Protein AF-A0A9Q3D4T9-F1 (afdb_monomer_lite)

Radius of gyration: 22.87 Å; chains: 1; bounding box: 34×69×61 Å

Foldseek 3Di:
DDDDDPPPPDPPPDPPPPPDPPFAFDAFDDKDDDPPDNKIWTFTDTPPPVDDTDIDILVPDVPSVVRVVRHVVVVVVDPPPDPPPPPPPPDPDDPPDDPDD

pLDDT: mean 70.65, std 18.07, range [41.03, 91.94]

Secondary structure (DSSP, 8-state):
-------------PPP--------EEEEEEEEEPTTSS-EEEEEEESSTTSPPEEEEGGGSTTHHHHHHHHHHHHHTS--TT---TTSSS-S-SSS-SS--

Structure (mmCIF, N/CA/C/O backbone):
data_AF-A0A9Q3D4T9-F1
#
_entry.id   AF-A0A9Q3D4T9-F1
#
loop_
_atom_site.group_PDB
_atom_site.id
_atom_site.type_symbol
_atom_site.label_atom_id
_atom_site.label_alt_id
_atom_site.label_comp_id
_atom_site.label_asym_id
_atom_site.label_entity_id
_atom_site.label_seq_id
_atom_site.pdbx_PDB_ins_code
_atom_site.Cartn_x
_atom_site.Cartn_y
_atom_site.Cartn_z
_atom_site.occupancy
_atom_site.B_iso_or_equiv
_atom_site.auth_seq_id
_atom_site.auth_comp_id
_atom_site.auth_asym_id
_atom_site.auth_atom_id
_atom_site.pdbx_PDB_model_num
ATOM 1 N N . MET A 1 1 ? 12.158 49.797 29.638 1.00 42.91 1 MET A N 1
ATOM 2 C CA . MET A 1 1 ? 11.667 50.044 28.271 1.00 42.91 1 MET A CA 1
ATOM 3 C C . MET A 1 1 ? 11.983 48.819 27.444 1.00 42.91 1 MET A C 1
ATOM 5 O O . MET A 1 1 ? 13.113 48.351 27.475 1.00 42.91 1 MET A O 1
ATOM 9 N N . GLU A 1 2 ? 10.943 48.267 26.837 1.00 60.97 2 GLU A N 1
ATOM 10 C CA . GLU A 1 2 ? 10.922 47.046 26.037 1.00 60.97 2 GLU A CA 1
ATOM 11 C C . GLU A 1 2 ? 11.812 47.145 24.791 1.00 60.97 2 GLU A C 1
ATOM 13 O O . GLU A 1 2 ? 11.857 48.193 24.154 1.00 60.97 2 GLU A O 1
ATOM 18 N N . LEU A 1 3 ? 12.430 46.033 24.385 1.00 59.94 3 LEU A N 1
ATOM 19 C CA . LEU A 1 3 ? 12.757 45.789 22.979 1.00 59.94 3 LEU A CA 1
ATOM 20 C C . LEU A 1 3 ? 12.305 44.374 22.623 1.00 59.94 3 LEU A C 1
ATOM 22 O O . LEU A 1 3 ? 12.897 43.373 23.020 1.00 59.94 3 LEU A O 1
ATOM 26 N N . LEU A 1 4 ? 11.166 44.336 21.937 1.00 61.62 4 LEU A N 1
ATOM 27 C CA . LEU A 1 4 ? 10.453 43.144 21.516 1.00 61.62 4 LEU A CA 1
ATOM 28 C C . LEU A 1 4 ? 11.227 42.380 20.436 1.00 61.62 4 LEU A C 1
ATOM 30 O O . LEU A 1 4 ? 11.865 42.947 19.550 1.00 61.62 4 LEU A O 1
ATOM 34 N N . ALA A 1 5 ? 11.124 41.061 20.546 1.00 59.03 5 ALA A N 1
ATOM 35 C CA . ALA A 1 5 ? 11.771 40.046 19.736 1.00 59.03 5 ALA A CA 1
ATOM 36 C C . ALA A 1 5 ? 11.522 40.188 18.223 1.00 59.03 5 ALA A C 1
ATOM 38 O O . ALA A 1 5 ? 10.388 40.070 17.753 1.00 59.03 5 ALA A O 1
ATOM 39 N N . LEU A 1 6 ? 12.597 40.273 17.433 1.00 60.16 6 LEU A N 1
ATOM 40 C CA . LEU A 1 6 ? 12.553 39.906 16.017 1.00 60.16 6 LEU A CA 1
ATOM 41 C C . LEU A 1 6 ? 12.629 38.381 15.887 1.00 60.16 6 LEU A C 1
ATOM 43 O O . LEU A 1 6 ? 13.691 37.778 15.740 1.00 60.16 6 LEU A O 1
ATOM 47 N N . ARG A 1 7 ? 11.456 37.747 15.947 1.00 63.44 7 ARG A N 1
ATOM 48 C CA . ARG A 1 7 ? 11.252 36.369 15.495 1.00 63.44 7 ARG A CA 1
ATOM 49 C C . ARG A 1 7 ? 11.394 36.349 13.974 1.00 63.44 7 ARG A C 1
ATOM 51 O O . ARG A 1 7 ? 10.421 36.569 13.254 1.00 63.44 7 ARG A O 1
ATOM 58 N N . ASN A 1 8 ? 12.607 36.096 13.493 1.00 63.56 8 ASN A N 1
ATOM 59 C CA . ASN A 1 8 ? 12.863 35.839 12.081 1.00 63.56 8 ASN A CA 1
ATOM 60 C C . ASN A 1 8 ? 12.008 34.640 11.648 1.00 63.56 8 ASN A C 1
ATOM 62 O O . ASN A 1 8 ? 12.181 33.520 12.128 1.00 63.56 8 ASN A O 1
ATOM 66 N N . LYS A 1 9 ? 11.017 34.905 10.794 1.00 60.56 9 LYS A N 1
ATOM 67 C CA . LYS A 1 9 ? 10.193 33.889 10.143 1.00 60.56 9 LYS A CA 1
ATOM 68 C C . LYS A 1 9 ? 11.068 33.212 9.095 1.00 60.56 9 LYS A C 1
ATOM 70 O O . LYS A 1 9 ? 11.150 33.690 7.969 1.00 60.56 9 LYS A O 1
ATOM 75 N N . THR A 1 10 ? 11.753 32.139 9.475 1.00 62.44 10 THR A N 1
ATOM 76 C CA . THR A 1 10 ? 12.403 31.252 8.510 1.00 62.44 10 THR A CA 1
ATOM 77 C C . THR A 1 10 ? 11.320 30.742 7.556 1.00 62.44 10 THR A C 1
ATOM 79 O O . THR A 1 10 ? 10.320 30.198 8.038 1.00 62.44 10 THR A O 1
ATOM 82 N N . PRO A 1 11 ? 11.449 30.939 6.233 1.00 57.22 11 PRO A N 1
ATOM 83 C CA . PRO A 1 11 ? 10.569 30.283 5.284 1.00 57.22 11 PRO A CA 1
ATOM 84 C C . PRO A 1 11 ? 10.719 28.779 5.501 1.00 57.22 11 PRO A C 1
ATOM 86 O O . PRO A 1 11 ? 11.831 28.256 5.467 1.00 57.22 11 PRO A O 1
ATOM 89 N N . LEU A 1 12 ? 9.614 28.097 5.799 1.00 60.03 12 LEU A N 1
ATOM 90 C CA . LEU A 1 12 ? 9.555 26.642 5.753 1.00 60.03 12 LEU A CA 1
ATOM 91 C C . LEU A 1 12 ? 9.816 26.257 4.298 1.00 60.03 12 LEU A C 1
ATOM 93 O O . LEU A 1 12 ? 8.924 26.360 3.460 1.00 60.03 12 LEU A O 1
ATOM 97 N N . GLU A 1 13 ? 11.063 25.908 3.999 1.00 55.84 13 GLU A N 1
ATOM 98 C CA . GLU A 1 13 ? 11.468 25.330 2.729 1.00 55.84 13 GLU A CA 1
ATOM 99 C C . GLU A 1 13 ? 10.720 24.003 2.608 1.00 55.84 13 GLU A C 1
ATOM 101 O O . GLU A 1 13 ? 11.040 23.010 3.262 1.00 55.84 13 GLU A O 1
ATOM 106 N N . VAL A 1 14 ? 9.603 24.040 1.883 1.00 62.88 14 VAL A N 1
ATOM 107 C CA . VAL A 1 14 ? 8.812 22.852 1.588 1.00 62.88 14 VAL A CA 1
ATOM 108 C C . VAL A 1 14 ? 9.738 21.950 0.776 1.00 62.88 14 VAL A C 1
ATOM 110 O O . VAL A 1 14 ? 10.181 22.388 -0.289 1.00 62.88 14 VAL A O 1
ATOM 113 N N . PRO A 1 15 ? 10.088 20.744 1.263 1.00 67.81 15 PRO A N 1
ATOM 114 C CA . PRO A 1 15 ? 10.945 19.857 0.498 1.00 67.81 15 PRO A CA 1
ATOM 115 C C . PRO A 1 15 ? 10.285 19.612 -0.864 1.00 67.81 15 PRO A C 1
ATOM 117 O O . PRO A 1 15 ? 9.053 19.493 -0.922 1.00 67.81 15 PRO A O 1
ATOM 120 N N . PRO A 1 16 ? 11.073 19.599 -1.953 1.00 59.78 16 PRO A N 1
ATOM 121 C CA . PRO A 1 16 ? 10.543 19.453 -3.298 1.00 59.78 16 PRO A CA 1
ATOM 122 C C . PRO A 1 16 ? 9.619 18.238 -3.346 1.00 59.78 16 PRO A C 1
ATOM 124 O O . PRO A 1 16 ? 9.967 17.166 -2.852 1.00 59.78 16 PRO A O 1
ATOM 127 N N . LEU A 1 17 ? 8.415 18.438 -3.891 1.00 58.69 17 LEU A N 1
ATOM 128 C CA . LEU A 1 17 ? 7.476 17.359 -4.163 1.00 58.69 17 LEU A CA 1
ATOM 129 C C . LEU A 1 17 ? 8.198 16.393 -5.103 1.00 58.69 17 LEU A C 1
ATOM 131 O O . LEU A 1 17 ? 8.363 16.702 -6.281 1.00 58.69 17 LEU A O 1
ATOM 135 N N . ASP A 1 18 ? 8.684 15.278 -4.556 1.00 53.53 18 ASP A N 1
ATOM 136 C CA . ASP A 1 18 ? 9.323 14.211 -5.317 1.00 53.53 18 ASP A CA 1
ATOM 137 C C . ASP A 1 18 ? 8.428 13.901 -6.516 1.00 53.53 18 ASP A C 1
ATOM 139 O O . ASP A 1 18 ? 7.278 13.467 -6.358 1.00 53.53 18 ASP A O 1
ATOM 143 N N . HIS A 1 19 ? 8.936 14.202 -7.712 1.00 50.47 19 HIS A N 1
ATOM 144 C CA . HIS A 1 19 ? 8.321 13.804 -8.961 1.0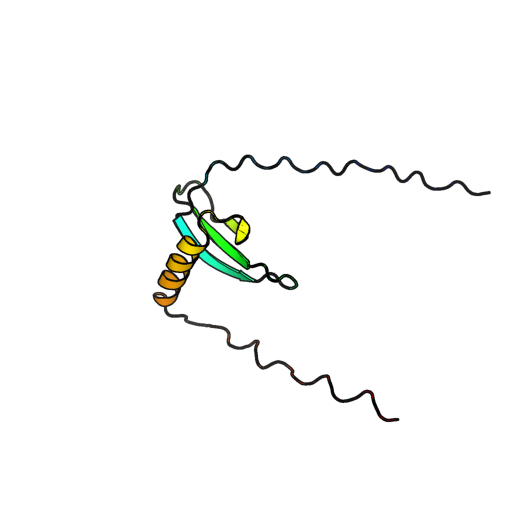0 50.47 19 HIS A CA 1
ATOM 145 C C . HIS A 1 19 ? 8.258 12.282 -8.923 1.00 50.47 19 HIS A C 1
ATOM 147 O O . HIS A 1 19 ? 9.251 11.604 -9.172 1.00 50.47 19 HIS A O 1
ATOM 153 N N . SER A 1 20 ? 7.101 11.756 -8.515 1.00 56.22 20 SER A N 1
ATOM 154 C CA . SER A 1 20 ? 6.842 10.327 -8.512 1.00 56.22 20 SER A CA 1
ATOM 155 C C . SER A 1 20 ? 6.939 9.868 -9.951 1.00 56.22 20 SER A C 1
ATOM 157 O O . SER A 1 20 ? 5.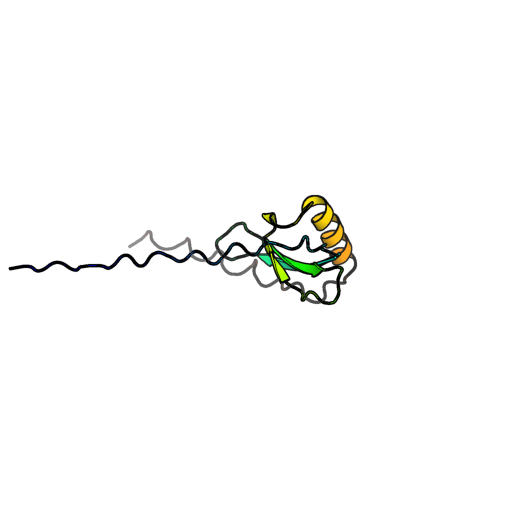988 9.994 -10.718 1.00 56.22 20 SER A O 1
ATOM 159 N N . GLU A 1 21 ? 8.100 9.325 -10.308 1.00 60.31 21 GLU A N 1
ATOM 160 C CA . GLU A 1 21 ? 8.173 8.269 -11.302 1.00 60.31 21 GLU A CA 1
ATOM 161 C C . GLU A 1 21 ? 6.975 7.352 -11.045 1.00 60.31 21 GLU A C 1
ATOM 163 O O . GLU A 1 21 ? 6.691 7.015 -9.891 1.00 60.31 21 GLU A O 1
ATOM 168 N N . GLU A 1 22 ? 6.210 7.036 -12.083 1.00 66.44 22 GLU A N 1
ATOM 169 C CA . GLU A 1 22 ? 4.975 6.269 -11.961 1.00 66.44 22 GLU A CA 1
ATOM 170 C C . GLU A 1 22 ? 5.327 4.827 -11.555 1.00 66.44 22 GLU A C 1
ATOM 172 O O . GLU A 1 22 ? 5.488 3.924 -12.374 1.00 66.44 22 GLU A O 1
ATOM 177 N N . LYS A 1 23 ? 5.577 4.624 -10.258 1.00 75.12 23 LYS A N 1
ATOM 178 C CA . LYS A 1 23 ? 6.046 3.356 -9.713 1.00 75.12 23 LYS A CA 1
ATOM 179 C C . LYS A 1 23 ? 4.869 2.391 -9.675 1.00 75.12 23 LYS A C 1
ATOM 181 O O . LYS A 1 23 ? 3.979 2.496 -8.830 1.00 75.12 23 LYS A O 1
ATOM 186 N N . GLU A 1 24 ? 4.883 1.407 -10.567 1.00 84.31 24 GLU A N 1
ATOM 187 C CA . GLU A 1 24 ? 3.865 0.358 -10.584 1.00 84.31 24 GLU A CA 1
ATOM 188 C C . GLU A 1 24 ? 3.950 -0.511 -9.316 1.00 84.31 24 GLU A C 1
ATOM 190 O O . GLU A 1 24 ? 4.908 -1.266 -9.098 1.00 84.31 24 GLU A O 1
ATOM 195 N N . VAL A 1 25 ? 2.911 -0.435 -8.482 1.00 86.81 25 VAL A N 1
ATOM 196 C CA . VAL A 1 25 ? 2.754 -1.293 -7.303 1.00 86.81 25 VAL A CA 1
ATOM 197 C C . VAL A 1 25 ? 2.417 -2.717 -7.745 1.00 86.81 25 VAL A C 1
ATOM 199 O O . VAL A 1 25 ? 1.410 -2.961 -8.409 1.00 86.81 25 VAL A O 1
ATOM 202 N N . LEU A 1 26 ? 3.237 -3.683 -7.327 1.00 88.19 26 LEU A N 1
ATOM 203 C CA . LEU A 1 26 ? 3.009 -5.103 -7.584 1.00 88.19 26 LEU A CA 1
ATOM 204 C C . LEU A 1 26 ? 2.019 -5.690 -6.574 1.00 88.19 26 LEU A C 1
ATOM 206 O O . LEU A 1 26 ? 1.005 -6.271 -6.963 1.00 88.19 26 LEU A O 1
ATOM 210 N N . LYS A 1 27 ? 2.322 -5.554 -5.275 1.00 89.12 27 LYS A N 1
ATOM 211 C CA . LYS A 1 27 ? 1.496 -6.101 -4.187 1.00 89.12 27 LYS A CA 1
ATOM 212 C C . LYS A 1 27 ? 1.708 -5.386 -2.857 1.00 89.12 27 LYS A C 1
ATOM 214 O O . LYS A 1 27 ? 2.770 -4.824 -2.603 1.00 89.12 27 LYS A O 1
ATOM 219 N N . GLY A 1 28 ? 0.701 -5.465 -1.991 1.00 89.31 28 GLY A N 1
ATOM 220 C CA . GLY A 1 28 ? 0.813 -5.079 -0.586 1.00 89.31 28 GLY A CA 1
ATOM 221 C C . GLY A 1 28 ? 1.377 -6.228 0.245 1.00 89.31 28 GLY A C 1
ATOM 222 O O . GLY A 1 28 ? 0.972 -7.375 0.077 1.00 89.31 28 GLY A O 1
ATOM 223 N N . VAL A 1 29 ? 2.310 -5.926 1.140 1.00 88.81 29 VAL A N 1
ATOM 224 C CA . VAL A 1 29 ? 2.974 -6.908 2.008 1.00 88.81 29 VAL A CA 1
ATOM 225 C C . VAL A 1 29 ? 2.423 -6.834 3.430 1.00 88.81 29 VAL A C 1
ATOM 227 O O . VAL A 1 29 ? 2.133 -7.861 4.038 1.00 88.81 29 VAL A O 1
ATOM 230 N N . LYS A 1 30 ? 2.266 -5.622 3.971 1.00 89.50 30 LYS A N 1
ATOM 231 C CA . LYS A 1 30 ? 1.776 -5.382 5.336 1.00 89.50 30 LYS A CA 1
ATOM 232 C C . LYS A 1 30 ? 0.813 -4.205 5.359 1.00 89.50 30 LYS A C 1
ATOM 234 O O . LYS A 1 30 ? 0.896 -3.322 4.513 1.00 89.50 30 LYS A O 1
ATOM 239 N N . GLU A 1 31 ? -0.058 -4.181 6.359 1.00 90.00 31 GLU A N 1
ATOM 240 C CA . GLU A 1 31 ? -0.865 -3.012 6.708 1.00 90.00 31 GLU A CA 1
ATOM 241 C C . GLU A 1 31 ? -0.502 -2.544 8.118 1.00 90.00 31 GLU A C 1
ATOM 243 O O . GLU A 1 31 ? -0.158 -3.359 8.980 1.00 90.00 31 GLU A O 1
ATOM 248 N N . ARG A 1 32 ? -0.608 -1.241 8.369 1.00 87.62 32 ARG A N 1
ATOM 249 C CA . ARG A 1 32 ? -0.595 -0.681 9.721 1.00 87.62 32 ARG A CA 1
ATOM 250 C C . ARG A 1 32 ? -1.583 0.470 9.833 1.00 87.62 32 ARG A C 1
ATOM 252 O O . ARG A 1 32 ? -1.868 1.164 8.860 1.00 87.62 32 ARG A O 1
ATOM 259 N N . ARG A 1 33 ? -2.109 0.663 11.040 1.00 87.75 33 ARG A N 1
ATOM 260 C CA . ARG A 1 33 ? -2.980 1.793 11.380 1.00 87.75 33 ARG A CA 1
ATOM 261 C C . ARG A 1 33 ? -2.167 2.827 12.137 1.00 87.75 33 ARG A C 1
ATOM 263 O O . ARG A 1 33 ? -1.454 2.467 13.077 1.00 87.75 33 ARG A O 1
ATOM 270 N N . LEU A 1 34 ? -2.274 4.086 11.734 1.00 84.12 34 LEU A N 1
ATOM 271 C CA . LEU A 1 34 ? -1.639 5.180 12.456 1.00 84.12 34 LEU A CA 1
ATOM 272 C C . LEU A 1 34 ? -2.466 5.492 13.710 1.00 84.12 34 LEU A C 1
ATOM 274 O O . LEU A 1 34 ? -3.689 5.593 13.658 1.00 84.12 34 LEU A O 1
ATOM 278 N N . ARG A 1 35 ? -1.818 5.596 14.876 1.00 80.25 35 ARG A N 1
ATOM 279 C CA . ARG A 1 35 ? -2.522 5.947 16.119 1.00 80.25 35 ARG A CA 1
ATOM 280 C C . ARG A 1 35 ? -2.931 7.419 16.056 1.00 80.25 35 ARG A C 1
ATOM 282 O O . ARG A 1 35 ? -2.084 8.272 15.822 1.00 80.25 35 ARG A O 1
ATOM 289 N N . GLY A 1 36 ? -4.211 7.706 16.287 1.00 77.88 36 GLY A N 1
ATOM 290 C CA . GLY A 1 36 ? -4.734 9.078 16.329 1.00 77.88 36 GLY A CA 1
ATOM 291 C C . GLY A 1 36 ? -5.239 9.632 14.994 1.00 77.88 36 GLY A C 1
ATOM 292 O O . GLY A 1 36 ? -5.720 10.759 14.965 1.00 77.88 36 GLY A O 1
ATOM 293 N N . LYS A 1 37 ? -5.187 8.849 13.910 1.00 73.88 37 LYS A N 1
ATOM 294 C CA . LYS A 1 37 ? -5.841 9.168 12.637 1.00 73.88 37 LYS A CA 1
ATOM 295 C C . LYS A 1 37 ? -6.571 7.936 12.114 1.00 73.88 37 LYS A C 1
ATOM 297 O O . LYS A 1 37 ? -6.061 6.828 12.257 1.00 73.88 37 LYS A O 1
ATOM 302 N N . ASP A 1 38 ? -7.723 8.110 11.466 1.00 80.00 38 ASP A N 1
ATOM 303 C CA . ASP A 1 38 ? -8.383 7.024 10.713 1.00 80.00 38 ASP A CA 1
ATOM 304 C C . ASP A 1 38 ? -7.697 6.804 9.350 1.00 80.00 38 ASP A C 1
ATOM 306 O O . ASP A 1 38 ? -8.315 6.669 8.299 1.00 80.00 38 ASP A O 1
ATOM 310 N N . GLU A 1 39 ? -6.366 6.825 9.366 1.00 85.06 39 GLU A N 1
ATOM 311 C CA . GLU A 1 39 ? -5.519 6.646 8.199 1.00 85.06 39 GLU A CA 1
ATOM 312 C C . GLU A 1 39 ? -4.810 5.296 8.304 1.00 85.06 39 GLU A C 1
ATOM 314 O O . GLU A 1 39 ? -4.351 4.853 9.368 1.00 85.06 39 GLU A O 1
ATOM 319 N N . ARG A 1 40 ? -4.730 4.617 7.161 1.00 88.00 40 ARG A N 1
ATOM 320 C CA . ARG A 1 40 ? -4.056 3.328 7.022 1.00 88.00 40 ARG A CA 1
ATOM 321 C C . ARG A 1 40 ? -2.892 3.471 6.067 1.00 88.00 40 ARG A C 1
ATOM 323 O O . ARG A 1 40 ? -3.021 4.084 5.007 1.00 88.00 40 ARG A O 1
ATOM 330 N N . GLU A 1 41 ? -1.791 2.837 6.431 1.00 91.25 41 GLU A N 1
ATOM 331 C CA . GLU A 1 41 ? -0.618 2.713 5.582 1.00 91.25 41 GLU A CA 1
ATOM 332 C C . GLU A 1 41 ? -0.417 1.259 5.178 1.00 91.25 41 GLU A C 1
ATOM 334 O O . GLU A 1 41 ? -0.638 0.330 5.965 1.00 91.25 41 GLU A O 1
ATOM 339 N N . TYR A 1 42 ? 0.045 1.073 3.949 1.00 91.44 42 TYR A N 1
ATOM 340 C CA . TYR A 1 42 ? 0.351 -0.226 3.381 1.00 91.44 42 TYR A CA 1
ATOM 341 C C . TYR A 1 42 ? 1.809 -0.251 2.944 1.00 91.44 42 TYR A C 1
ATOM 343 O O . TYR A 1 42 ? 2.286 0.667 2.280 1.00 91.44 42 TYR A O 1
ATOM 351 N N . LEU A 1 43 ? 2.517 -1.313 3.321 1.00 91.94 43 LEU A N 1
ATOM 352 C CA . LEU A 1 43 ? 3.851 -1.595 2.812 1.00 91.94 43 LEU A CA 1
ATOM 353 C C . LEU A 1 43 ? 3.690 -2.182 1.417 1.00 91.94 43 LEU A C 1
ATOM 355 O O . LEU A 1 43 ? 3.212 -3.312 1.281 1.00 91.94 43 LEU A O 1
ATOM 359 N N . VAL A 1 44 ? 4.058 -1.422 0.397 1.00 91.50 44 VAL A N 1
ATOM 360 C CA . VAL A 1 44 ? 3.972 -1.852 -0.993 1.00 91.50 44 VAL A CA 1
ATOM 361 C C . VAL A 1 44 ? 5.311 -2.352 -1.493 1.00 91.50 44 VAL A C 1
ATOM 363 O O . VAL A 1 44 ? 6.364 -1.801 -1.181 1.00 91.50 44 VAL A O 1
ATOM 366 N N . ARG A 1 45 ? 5.242 -3.403 -2.303 1.00 90.44 45 ARG A N 1
ATOM 367 C CA . ARG A 1 45 ? 6.341 -3.862 -3.137 1.00 90.44 45 ARG A CA 1
ATOM 368 C C . ARG A 1 45 ? 6.054 -3.457 -4.569 1.00 90.44 45 ARG A C 1
ATOM 370 O O . ARG A 1 45 ? 4.969 -3.737 -5.084 1.00 90.44 45 ARG A O 1
ATOM 377 N N . TYR A 1 46 ? 7.025 -2.827 -5.206 1.00 91.00 46 TYR A N 1
ATOM 378 C CA . TYR A 1 46 ? 6.934 -2.417 -6.599 1.00 91.00 46 TYR A CA 1
ATOM 379 C C . TYR A 1 46 ? 7.276 -3.570 -7.545 1.00 91.00 46 TYR A C 1
ATOM 381 O O . TYR A 1 46 ? 7.886 -4.568 -7.154 1.00 91.00 46 TYR A O 1
ATOM 389 N N . LYS A 1 47 ? 6.847 -3.446 -8.801 1.00 87.50 47 LYS A N 1
ATOM 390 C CA . LYS A 1 47 ? 7.119 -4.441 -9.847 1.00 87.50 47 LYS A CA 1
ATOM 391 C C . LYS A 1 47 ? 8.587 -4.445 -10.263 1.00 87.50 47 LYS A C 1
ATOM 393 O O . LYS A 1 47 ? 9.153 -5.512 -10.483 1.00 87.50 47 LYS A O 1
ATOM 398 N N . ASN A 1 48 ? 9.203 -3.267 -10.336 1.00 85.88 48 ASN A N 1
ATOM 399 C CA . ASN A 1 48 ? 10.632 -3.154 -10.583 1.00 85.88 48 ASN A CA 1
ATOM 400 C C . ASN A 1 48 ? 11.400 -3.457 -9.286 1.00 85.88 48 ASN A C 1
ATOM 402 O O . ASN A 1 48 ? 11.265 -2.741 -8.294 1.00 85.88 48 ASN A O 1
ATOM 406 N N . SER A 1 49 ? 12.209 -4.521 -9.304 1.00 75.50 49 SER A N 1
ATOM 407 C CA . SER A 1 49 ? 12.980 -4.999 -8.146 1.00 75.50 49 SER A CA 1
ATOM 408 C C . SER A 1 49 ? 14.063 -4.026 -7.673 1.00 75.50 49 SER A C 1
ATOM 410 O O . SER A 1 49 ? 14.631 -4.226 -6.603 1.00 75.50 49 SER A O 1
ATOM 412 N N . GLN A 1 50 ? 14.358 -2.983 -8.453 1.00 84.12 50 GLN A N 1
ATOM 413 C CA . GLN A 1 50 ? 15.267 -1.913 -8.046 1.00 84.12 50 GLN A CA 1
ATOM 414 C C . GLN A 1 50 ? 14.645 -0.979 -7.001 1.00 84.12 50 GLN A C 1
ATOM 416 O O . GLN A 1 50 ? 15.368 -0.389 -6.197 1.00 84.12 50 GLN A O 1
ATOM 421 N N . HIS A 1 51 ? 13.314 -0.850 -6.979 1.00 84.75 51 HIS A N 1
ATOM 422 C CA . HIS A 1 51 ? 12.642 -0.050 -5.965 1.00 84.75 51 HIS A CA 1
ATOM 423 C C . HIS A 1 51 ? 12.472 -0.865 -4.684 1.00 84.75 51 HIS A C 1
ATOM 425 O O . HIS A 1 51 ? 12.001 -2.003 -4.693 1.00 84.75 51 HIS A O 1
ATOM 431 N N . LYS A 1 52 ? 12.856 -0.254 -3.564 1.00 87.81 52 LYS A N 1
ATOM 432 C CA . LYS A 1 52 ? 12.688 -0.842 -2.235 1.00 87.81 52 LYS A CA 1
ATOM 433 C C . LYS A 1 52 ? 11.222 -0.803 -1.815 1.00 87.81 52 LYS A C 1
ATOM 435 O O . LYS A 1 52 ? 10.461 0.046 -2.274 1.00 87.81 52 LYS A O 1
ATOM 440 N N . ASP A 1 53 ? 10.855 -1.713 -0.917 1.00 90.88 53 ASP A N 1
ATOM 441 C CA . ASP A 1 53 ? 9.529 -1.713 -0.307 1.00 90.88 53 ASP A CA 1
ATOM 442 C C . ASP A 1 53 ? 9.319 -0.414 0.486 1.00 90.88 53 ASP A C 1
ATOM 444 O O . ASP A 1 53 ? 10.184 -0.001 1.265 1.00 90.88 53 ASP A O 1
ATOM 448 N N . GLU A 1 54 ? 8.161 0.213 0.308 1.00 90.81 54 GLU A N 1
ATOM 449 C CA . GLU A 1 54 ? 7.863 1.535 0.859 1.00 90.81 54 GLU A CA 1
ATOM 450 C C . GLU A 1 54 ? 6.497 1.548 1.546 1.00 90.81 54 GLU A C 1
ATOM 452 O O . GLU A 1 54 ? 5.563 0.863 1.128 1.00 90.81 54 GLU A O 1
ATOM 457 N N . TRP A 1 55 ? 6.376 2.318 2.627 1.00 91.19 55 TRP A N 1
ATOM 458 C CA . TRP A 1 55 ? 5.094 2.552 3.281 1.00 91.19 55 TRP A CA 1
ATOM 459 C C . TRP A 1 55 ? 4.383 3.719 2.618 1.00 91.19 55 TRP A C 1
ATOM 461 O O . TRP A 1 55 ? 4.881 4.842 2.649 1.00 91.19 55 TRP A O 1
ATOM 471 N N . ILE A 1 56 ? 3.200 3.458 2.072 1.00 91.19 56 ILE A N 1
ATOM 472 C CA . ILE A 1 56 ? 2.372 4.487 1.451 1.00 91.19 56 ILE A CA 1
ATOM 473 C C . ILE A 1 56 ? 0.994 4.542 2.102 1.00 91.19 56 ILE A C 1
ATOM 475 O O . ILE A 1 56 ? 0.437 3.528 2.533 1.00 91.19 56 ILE A O 1
ATOM 479 N N . VAL A 1 57 ? 0.440 5.749 2.179 1.00 90.62 57 VAL A N 1
ATOM 480 C CA . VAL A 1 57 ? -0.924 5.983 2.663 1.00 90.62 57 VAL A CA 1
ATOM 481 C C . VAL A 1 57 ? -1.946 5.475 1.649 1.00 90.62 57 VAL A C 1
ATOM 483 O O . VAL A 1 57 ? -1.708 5.525 0.442 1.00 90.62 57 VAL A O 1
ATOM 486 N N . ALA A 1 58 ? -3.100 5.020 2.140 1.00 87.50 58 ALA A N 1
ATOM 487 C CA . ALA A 1 58 ? -4.194 4.492 1.320 1.00 87.50 58 ALA A CA 1
ATOM 488 C C . ALA A 1 58 ? -4.600 5.415 0.154 1.00 87.50 58 ALA A C 1
ATOM 490 O O . ALA A 1 58 ? -4.894 4.934 -0.936 1.00 87.50 58 ALA A O 1
ATOM 491 N N . GLU A 1 59 ? -4.583 6.730 0.376 1.00 86.88 59 GLU A N 1
ATOM 492 C CA . GLU A 1 59 ? -4.993 7.743 -0.606 1.00 86.88 59 GLU A CA 1
ATOM 493 C C . GLU A 1 59 ? -4.006 7.901 -1.768 1.00 86.88 59 GLU A C 1
ATOM 495 O O . GLU A 1 59 ? -4.403 8.289 -2.861 1.00 86.88 59 GLU A O 1
ATOM 500 N N . LYS A 1 60 ? -2.725 7.572 -1.555 1.00 86.31 60 LYS A N 1
ATOM 501 C CA . LYS A 1 60 ? -1.685 7.648 -2.591 1.00 86.31 60 LYS A CA 1
ATOM 502 C C . LYS A 1 60 ? -1.625 6.397 -3.469 1.00 86.31 60 LYS A C 1
ATOM 504 O O . LYS A 1 60 ? -0.845 6.362 -4.415 1.00 86.31 60 LYS A O 1
ATOM 509 N N . ILE A 1 61 ? -2.403 5.358 -3.156 1.00 86.44 61 ILE A N 1
ATOM 510 C CA . ILE A 1 61 ? -2.381 4.103 -3.911 1.00 86.44 61 ILE A CA 1
ATOM 511 C C . ILE A 1 61 ? -3.258 4.250 -5.161 1.00 86.44 61 ILE A C 1
ATOM 513 O O . ILE A 1 61 ? -4.474 4.426 -5.018 1.00 86.44 61 ILE A O 1
ATOM 517 N N . PRO A 1 62 ? -2.697 4.109 -6.376 1.00 84.00 62 PRO A N 1
ATOM 518 C CA . PRO A 1 62 ? -3.508 4.084 -7.584 1.00 84.00 62 PRO A CA 1
ATOM 519 C C . PRO A 1 62 ? -4.443 2.869 -7.548 1.00 84.00 62 PRO A C 1
ATOM 521 O O . PRO A 1 62 ? -4.044 1.768 -7.162 1.00 84.00 62 PRO A O 1
ATOM 524 N N . ASP A 1 63 ? -5.710 3.068 -7.916 1.00 87.19 63 ASP A N 1
ATOM 525 C CA . ASP A 1 63 ? -6.748 2.031 -7.876 1.00 87.19 63 ASP A CA 1
ATOM 526 C C . ASP A 1 63 ? -6.841 1.286 -6.529 1.00 87.19 63 ASP A C 1
ATOM 528 O O . ASP A 1 63 ? -6.928 0.051 -6.471 1.00 87.19 63 ASP A O 1
ATOM 532 N N . TYR A 1 64 ? -6.865 2.036 -5.422 1.00 86.88 64 TYR A N 1
ATOM 533 C CA . TYR A 1 64 ? -6.893 1.502 -4.055 1.00 86.88 64 TYR A CA 1
ATOM 534 C C . TYR A 1 64 ? -7.892 0.346 -3.843 1.00 86.88 64 TYR A C 1
ATOM 536 O O . TYR A 1 64 ? -7.575 -0.646 -3.189 1.00 86.88 64 TYR A O 1
ATOM 544 N N . GLN A 1 65 ? -9.086 0.403 -4.444 1.00 89.12 65 GLN A N 1
ATOM 545 C CA . GLN A 1 65 ? -10.086 -0.670 -4.337 1.00 89.12 65 GLN A CA 1
ATOM 546 C C . GLN A 1 65 ? -9.611 -2.001 -4.938 1.00 89.12 65 GLN A C 1
ATOM 548 O O . GLN A 1 65 ? -9.817 -3.067 -4.350 1.00 89.12 65 GLN A O 1
ATOM 553 N N .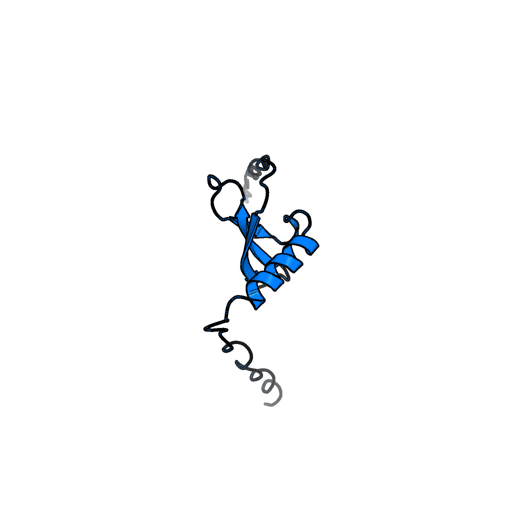 LYS A 1 66 ? -8.955 -1.960 -6.101 1.00 89.81 66 LYS A N 1
ATOM 554 C CA . LYS A 1 66 ? -8.392 -3.146 -6.760 1.00 89.81 66 LYS A CA 1
ATOM 555 C C . LYS A 1 66 ? -7.208 -3.688 -5.966 1.00 89.81 66 LYS A C 1
ATOM 557 O O . LYS A 1 66 ? -7.112 -4.902 -5.773 1.00 89.81 66 LYS A O 1
ATOM 562 N N . PHE A 1 67 ? -6.362 -2.792 -5.460 1.00 89.56 67 PHE A N 1
ATOM 563 C CA . PHE A 1 67 ? -5.273 -3.133 -4.549 1.00 89.56 67 PHE A CA 1
ATOM 564 C C . PHE A 1 67 ? -5.789 -3.861 -3.299 1.00 89.56 67 PHE A C 1
ATOM 566 O O . PHE A 1 67 ? -5.307 -4.947 -2.981 1.00 89.56 67 PHE A O 1
ATOM 573 N N . LEU A 1 68 ? -6.827 -3.336 -2.641 1.00 89.88 68 LEU A N 1
ATOM 574 C CA . LEU A 1 68 ? -7.410 -3.940 -1.442 1.00 89.88 68 LEU A CA 1
ATOM 575 C C . LEU A 1 68 ? -7.966 -5.340 -1.680 1.00 89.88 68 LEU A C 1
ATOM 577 O O . LEU A 1 68 ? -7.786 -6.216 -0.836 1.00 89.88 68 LEU A O 1
ATOM 581 N N . ARG A 1 69 ? -8.655 -5.560 -2.806 1.00 90.25 69 ARG A N 1
ATOM 582 C CA . ARG A 1 69 ? -9.195 -6.885 -3.149 1.00 90.25 69 ARG A CA 1
ATOM 583 C C . ARG A 1 69 ? -8.076 -7.922 -3.233 1.00 90.25 69 ARG A C 1
ATOM 585 O O . ARG A 1 69 ? -8.198 -8.982 -2.628 1.00 90.25 69 ARG A O 1
ATOM 592 N N . ARG A 1 70 ? -6.975 -7.580 -3.911 1.00 88.88 70 ARG A N 1
ATOM 593 C CA . ARG A 1 70 ? -5.779 -8.433 -4.021 1.00 88.88 70 ARG A CA 1
ATOM 594 C C . ARG A 1 70 ? -5.109 -8.644 -2.667 1.00 88.88 70 ARG A C 1
ATOM 596 O O . ARG A 1 70 ? -4.880 -9.776 -2.271 1.00 88.88 70 ARG A O 1
ATOM 603 N N . PHE A 1 71 ? -4.885 -7.569 -1.916 1.00 89.38 71 PHE A N 1
ATOM 604 C CA . PHE A 1 71 ? -4.246 -7.634 -0.602 1.00 89.38 71 PHE A CA 1
ATOM 605 C C . PHE A 1 71 ? -5.023 -8.508 0.397 1.00 89.38 71 PHE A C 1
ATOM 607 O O . PHE A 1 71 ? -4.429 -9.292 1.135 1.00 89.38 71 PHE A O 1
ATOM 614 N N . ARG A 1 72 ? -6.358 -8.404 0.412 1.00 87.31 72 ARG A N 1
ATOM 615 C CA . ARG A 1 72 ? -7.220 -9.246 1.257 1.00 87.31 72 ARG A CA 1
ATOM 616 C C . ARG A 1 72 ? -7.182 -10.704 0.818 1.00 87.31 72 ARG A C 1
ATOM 618 O O . ARG A 1 72 ? -7.031 -11.563 1.675 1.00 87.31 72 ARG A O 1
ATOM 625 N N . HIS A 1 73 ? -7.276 -10.959 -0.487 1.00 85.88 73 HIS A N 1
ATOM 626 C CA . HIS A 1 73 ? -7.165 -12.303 -1.048 1.00 85.88 73 HIS A CA 1
ATOM 627 C C . HIS A 1 73 ? -5.841 -12.966 -0.641 1.00 85.88 73 HIS A C 1
ATOM 629 O O . HIS A 1 73 ? -5.843 -14.068 -0.099 1.00 85.88 73 HIS A O 1
ATOM 635 N N . ASP A 1 74 ? -4.725 -12.253 -0.793 1.00 81.19 74 ASP A N 1
ATOM 636 C CA . ASP A 1 74 ? -3.398 -12.760 -0.445 1.00 81.19 74 ASP A CA 1
ATOM 637 C C . ASP A 1 74 ? -3.245 -12.997 1.067 1.00 81.19 74 ASP A C 1
ATOM 639 O O . ASP A 1 74 ? -2.648 -13.991 1.473 1.00 81.19 74 ASP A O 1
ATOM 643 N N . ARG A 1 75 ? -3.825 -12.141 1.924 1.00 75.12 75 ARG A N 1
ATOM 644 C CA . ARG A 1 75 ? -3.826 -12.361 3.385 1.00 75.12 75 ARG A CA 1
ATOM 645 C C . ARG A 1 75 ? -4.653 -13.563 3.816 1.00 75.12 75 ARG A C 1
ATOM 647 O O . ARG A 1 75 ? -4.272 -14.206 4.787 1.00 75.12 75 ARG A O 1
ATOM 654 N N . THR A 1 76 ? -5.769 -13.847 3.149 1.00 66.88 76 THR A N 1
ATOM 655 C CA . THR A 1 76 ? -6.607 -15.013 3.469 1.00 66.88 76 THR A CA 1
ATOM 656 C C . THR A 1 76 ? -5.887 -16.328 3.160 1.00 66.88 76 THR A C 1
ATOM 658 O O . THR A 1 76 ? -6.147 -17.329 3.820 1.00 66.88 76 THR A O 1
ATOM 661 N N . LEU A 1 77 ? -4.952 -16.318 2.207 1.00 59.22 77 LEU A N 1
ATOM 662 C CA . LEU A 1 77 ? -4.147 -17.484 1.835 1.00 59.22 77 LEU A CA 1
ATOM 663 C C . LEU A 1 77 ? -2.928 -17.715 2.742 1.00 59.22 77 LEU A C 1
ATOM 665 O O . LEU A 1 77 ? -2.327 -18.786 2.685 1.00 59.22 77 LEU A O 1
ATOM 669 N N . ILE A 1 78 ? -2.555 -16.743 3.579 1.00 56.16 78 ILE A N 1
ATOM 670 C CA . ILE A 1 78 ? -1.451 -16.884 4.532 1.00 56.16 78 ILE A CA 1
ATOM 671 C C . ILE A 1 78 ? -2.054 -17.277 5.889 1.00 56.16 78 ILE A C 1
ATOM 673 O O . ILE A 1 78 ? -2.772 -16.455 6.472 1.00 56.16 78 ILE A O 1
ATOM 677 N N . PRO A 1 79 ? -1.783 -18.485 6.425 1.00 49.22 79 PRO A N 1
ATOM 678 C CA . PRO A 1 79 ? -2.227 -18.846 7.765 1.00 49.22 79 PRO A CA 1
ATOM 679 C C . PRO A 1 79 ? -1.684 -17.807 8.751 1.00 49.22 79 PRO A C 1
ATOM 681 O O . PRO A 1 79 ? -0.477 -17.590 8.851 1.00 49.22 79 PRO A O 1
ATOM 684 N N . GLN A 1 80 ? -2.594 -17.095 9.419 1.00 49.25 80 GLN A N 1
ATOM 685 C CA . GLN A 1 80 ? -2.268 -16.080 10.418 1.00 49.25 80 GLN A CA 1
ATOM 686 C C . GLN A 1 80 ? -1.739 -16.785 11.679 1.00 49.25 80 GLN A C 1
ATOM 688 O O . GLN A 1 80 ? -2.436 -16.861 12.689 1.00 49.25 80 GLN A O 1
ATOM 693 N N . GLU A 1 81 ? -0.521 -17.321 11.645 1.00 45.03 81 GLU A N 1
ATOM 694 C CA . GLU A 1 81 ? 0.180 -17.667 12.877 1.00 45.03 81 GLU A CA 1
ATOM 695 C C . GLU A 1 81 ? 0.484 -16.347 13.602 1.00 45.03 81 GLU A C 1
ATOM 697 O O . GLU A 1 81 ? 1.303 -15.543 13.159 1.00 45.03 81 GLU A O 1
ATOM 702 N N . ASN A 1 82 ? -0.237 -16.109 14.701 1.00 46.06 82 ASN A N 1
ATOM 703 C CA . ASN A 1 82 ? -0.145 -14.950 15.597 1.00 46.06 82 ASN A CA 1
ATOM 704 C C . ASN A 1 82 ? -0.850 -13.656 15.144 1.00 46.06 82 ASN A C 1
ATOM 706 O O . ASN A 1 82 ? -0.249 -12.582 15.063 1.00 46.06 82 ASN A O 1
ATOM 710 N N . ILE A 1 83 ? -2.182 -13.707 15.004 1.00 48.25 83 ILE A N 1
ATOM 711 C CA . ILE A 1 83 ? -3.001 -12.536 15.358 1.00 48.25 83 ILE A CA 1
ATOM 712 C C . ILE A 1 83 ? -2.891 -12.348 16.872 1.00 48.25 83 ILE A C 1
ATOM 714 O O . ILE A 1 83 ? -3.419 -13.130 17.659 1.00 48.25 83 ILE A O 1
ATOM 718 N N . CYS A 1 84 ? -2.187 -11.296 17.279 1.00 41.22 84 CYS A N 1
ATOM 719 C CA . CYS A 1 84 ? -2.190 -10.812 18.649 1.00 41.22 84 CYS A CA 1
ATOM 720 C C . CYS A 1 84 ? -3.608 -10.319 18.984 1.00 41.22 84 CYS A C 1
ATOM 722 O O . CYS A 1 84 ? -3.972 -9.175 18.717 1.00 41.22 84 CYS A O 1
ATOM 724 N N . VAL A 1 85 ? -4.424 -11.207 19.554 1.00 44.31 85 VAL A N 1
ATOM 725 C CA . VAL A 1 85 ? -5.755 -10.908 20.116 1.00 44.31 85 VAL A CA 1
ATOM 726 C C . VAL A 1 85 ? -5.650 -10.075 21.408 1.00 44.31 85 VAL A C 1
ATOM 728 O O . VAL A 1 85 ? -6.654 -9.688 22.004 1.00 44.31 85 VAL A O 1
ATOM 731 N N . VAL A 1 86 ? -4.431 -9.742 21.838 1.00 44.38 86 VAL A N 1
ATOM 732 C CA . VAL A 1 86 ? -4.140 -9.005 23.070 1.00 44.38 86 VAL A CA 1
ATOM 733 C C . VAL A 1 86 ? -4.171 -7.498 22.812 1.00 44.38 86 VAL A C 1
ATOM 735 O O . VAL A 1 86 ? -3.158 -6.817 22.898 1.00 44.38 86 VAL A O 1
ATOM 738 N N . CYS A 1 87 ? -5.334 -6.958 22.452 1.00 42.03 87 CYS A N 1
ATOM 739 C CA . CYS A 1 87 ? -5.603 -5.514 22.570 1.00 42.03 87 CYS A CA 1
ATOM 740 C C . CYS A 1 87 ? -7.087 -5.170 22.780 1.00 42.03 87 CYS A C 1
ATOM 742 O O . CYS A 1 87 ? -7.387 -4.010 23.035 1.00 42.03 87 CYS A O 1
ATOM 744 N N . PHE A 1 88 ? -8.020 -6.131 22.716 1.00 41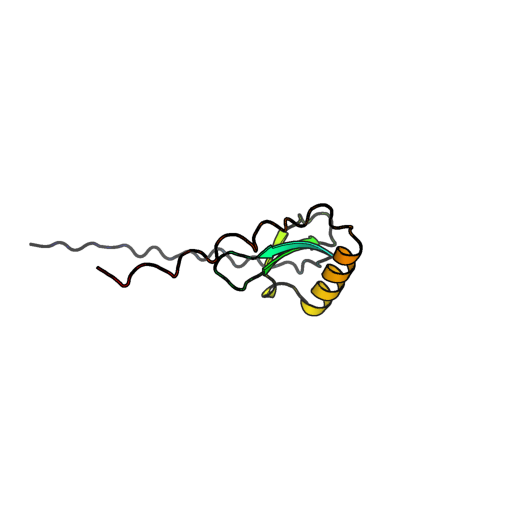.03 88 PHE A N 1
ATOM 745 C CA . PHE A 1 88 ? -9.453 -5.834 22.878 1.00 41.03 88 PHE A CA 1
ATOM 746 C C . PHE A 1 88 ? -10.012 -6.035 24.293 1.00 41.03 88 PHE A C 1
ATOM 748 O O . PHE A 1 88 ? -11.153 -5.658 24.543 1.00 41.03 88 PHE A O 1
ATOM 755 N N . THR A 1 89 ? -9.236 -6.572 25.237 1.00 44.16 89 THR A N 1
ATOM 756 C CA . THR A 1 89 ? -9.710 -6.806 26.615 1.00 44.16 89 THR A CA 1
ATOM 757 C C . THR A 1 89 ? -9.065 -5.909 27.667 1.00 44.16 89 THR A C 1
ATOM 759 O O . THR A 1 89 ? -9.487 -5.948 28.822 1.00 44.16 89 THR A O 1
ATOM 762 N N . TYR A 1 90 ? -8.113 -5.038 27.305 1.00 43.34 90 TYR A N 1
ATOM 763 C CA . TYR A 1 90 ? -7.602 -4.054 28.258 1.00 43.34 90 TYR A CA 1
ATOM 764 C C . TYR A 1 90 ? -8.562 -2.866 28.384 1.00 43.34 90 TYR A C 1
ATOM 766 O O . TYR A 1 90 ? -8.496 -1.876 27.663 1.00 43.34 90 TYR A O 1
ATOM 774 N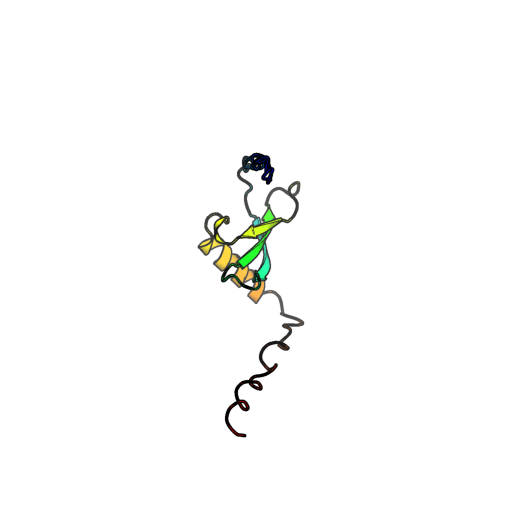 N . LEU A 1 91 ? -9.395 -2.995 29.414 1.00 46.72 91 LEU A N 1
ATOM 775 C CA . LEU A 1 91 ? -9.727 -1.921 30.343 1.00 46.72 91 LEU A CA 1
ATOM 776 C C . LEU A 1 91 ? -10.876 -0.977 29.966 1.00 46.72 91 LEU A C 1
ATOM 778 O O . LEU A 1 91 ? -10.775 0.243 29.948 1.00 46.72 91 LEU A O 1
ATOM 782 N N . LYS A 1 92 ? -12.054 -1.595 29.906 1.00 42.09 92 LYS A N 1
ATOM 783 C CA . LYS A 1 92 ? -13.366 -1.036 30.268 1.00 42.09 92 LYS A CA 1
ATOM 784 C C . LYS A 1 92 ? -13.480 -0.707 31.782 1.00 42.09 92 LYS A C 1
ATOM 786 O O . LYS A 1 92 ? -14.547 -0.852 32.360 1.00 42.09 92 LYS A O 1
ATOM 791 N N . VAL A 1 93 ? -12.382 -0.307 32.438 1.00 48.91 93 VAL A N 1
ATOM 792 C CA . VAL A 1 93 ? -12.299 -0.003 33.883 1.00 48.91 93 VAL A CA 1
ATOM 793 C C . VAL A 1 93 ? -11.583 1.334 34.057 1.00 48.91 93 VAL A C 1
ATOM 795 O O . VAL A 1 93 ? -10.376 1.370 34.261 1.00 48.91 93 VAL A O 1
ATOM 798 N N . SER A 1 94 ? -12.306 2.441 33.901 1.00 43.75 94 SER A N 1
ATOM 799 C CA . SER A 1 94 ? -11.892 3.781 34.381 1.00 43.75 94 SER A CA 1
ATOM 800 C C . SER A 1 94 ? -13.046 4.796 34.438 1.00 43.75 94 SER A C 1
ATOM 802 O O . SER A 1 94 ? -12.844 5.903 34.916 1.00 43.75 94 SER A O 1
ATOM 804 N N . VAL A 1 95 ? -14.263 4.449 34.005 1.00 49.47 95 VAL A N 1
ATOM 805 C CA . VAL A 1 95 ? -15.450 5.323 34.107 1.00 49.47 95 VAL A CA 1
ATOM 806 C C . VAL A 1 95 ? -16.360 4.831 35.226 1.00 49.47 95 VAL A C 1
ATOM 808 O O . VAL A 1 95 ? -17.500 4.530 34.967 1.00 49.47 95 VAL A O 1
ATOM 811 N N . GLU A 1 96 ? -15.865 4.690 36.456 1.00 48.69 96 GLU A N 1
ATOM 812 C CA . GLU A 1 96 ? -16.708 4.615 37.665 1.00 48.69 96 GLU A CA 1
ATOM 813 C C . GLU A 1 96 ? -15.830 4.967 38.872 1.00 48.69 96 GLU A C 1
ATOM 815 O O . GLU A 1 96 ? -15.216 4.079 39.457 1.00 48.69 96 GLU A O 1
ATOM 820 N N . ARG A 1 97 ? -15.690 6.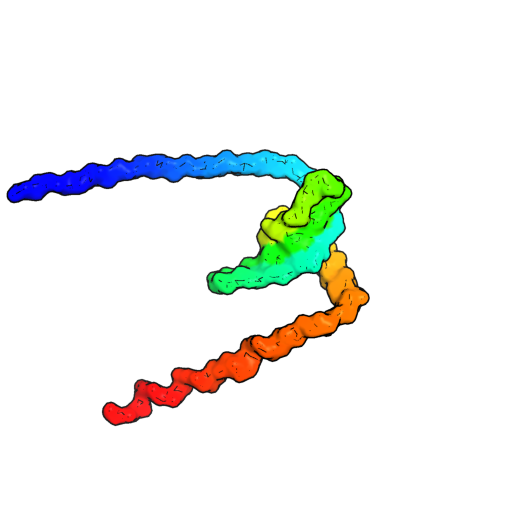266 39.178 1.00 50.62 97 ARG A N 1
ATOM 821 C CA . ARG A 1 97 ? -15.393 6.857 40.508 1.00 50.62 97 ARG A CA 1
ATOM 822 C C . ARG A 1 97 ? -14.852 8.275 40.339 1.00 50.62 97 ARG A C 1
ATOM 824 O O . ARG A 1 97 ? -13.647 8.493 40.367 1.00 50.62 97 ARG A O 1
ATOM 831 N N . LEU A 1 98 ? -15.757 9.231 40.173 1.00 51.72 98 LEU A N 1
ATOM 832 C CA . LEU A 1 98 ? -15.542 10.632 40.551 1.00 51.72 98 LEU A CA 1
ATOM 833 C C . LEU A 1 98 ? -16.908 11.309 40.735 1.00 51.72 98 LEU A C 1
ATOM 835 O O . LEU A 1 98 ? -17.177 12.363 40.193 1.00 51.72 98 LEU A O 1
ATOM 839 N N . ASP A 1 99 ? -17.784 10.649 41.490 1.00 44.34 99 ASP A N 1
ATOM 840 C CA . ASP A 1 99 ? -18.998 11.246 42.044 1.00 44.34 99 ASP A CA 1
ATOM 841 C C . ASP A 1 99 ? -19.311 10.494 43.339 1.00 44.34 99 ASP A C 1
ATOM 843 O O . ASP A 1 99 ? -19.947 9.440 43.312 1.00 44.34 99 ASP A O 1
ATOM 847 N N . SER A 1 100 ? -18.731 10.961 44.450 1.00 48.06 100 SER A N 1
ATOM 848 C CA . SER A 1 100 ? -19.225 10.846 45.838 1.00 48.06 100 SER A CA 1
ATOM 849 C C . SER A 1 100 ? -18.089 11.144 46.823 1.00 48.06 100 SER A C 1
ATOM 851 O O . SER A 1 100 ? -17.174 10.328 46.954 1.00 48.06 100 SER A O 1
ATOM 853 N N . GLY A 1 101 ? -18.194 12.261 47.551 1.00 41.34 101 GLY A N 1
ATOM 854 C CA . GLY A 1 101 ? -17.438 12.533 48.781 1.00 41.34 101 GLY A CA 1
ATOM 855 C C . GLY A 1 101 ? -16.712 13.860 48.788 1.00 41.34 101 GLY A C 1
ATOM 856 O O . GLY A 1 101 ? -15.483 13.825 48.579 1.00 41.34 101 GLY A O 1
#

Organism: NCBI:txid1389203

Sequence (101 aa):
MELLALRNKTPLEVPPLDHSEEKEVLKGVKERRLRGKDEREYLVRYKNSQHKDEWIVAEKIPDYQKFLRRFRHDRTLIPQENICVVCFTYLKVSVERLDSG

InterPro domains:
  IPR016197 Chromo-like domain superfamily [SSF54160] (17-75)